Protein AF-A0A533VK10-F1 (afdb_monomer_lite)

pLDDT: mean 91.86, std 8.74, range [58.0, 98.56]

Sequence (143 aa):
MKRSKSEEKVLELVVREFRRVGILLESDSRLPSVTAIVVGRPLRGSWWGHPSGRRIWRVLNRFWRRRDVLTTKLVSGKVTFVHRRLWSQFLAVSTSREEWQIASLSSKASTLLRVVDRKGEIRTDAKGLLKRGVPKAARELEK

Structure (mmCIF, N/CA/C/O backbone):
data_AF-A0A533VK10-F1
#
_entry.id   AF-A0A533VK10-F1
#
loop_
_atom_site.group_PDB
_atom_site.id
_atom_site.type_symbol
_atom_site.label_atom_id
_atom_site.label_alt_id
_atom_site.label_comp_id
_atom_site.label_asym_id
_atom_site.label_entity_id
_atom_site.label_seq_id
_atom_site.pdbx_PDB_ins_code
_atom_site.Cartn_x
_atom_site.Cartn_y
_atom_site.Cartn_z
_atom_site.occupancy
_atom_site.B_iso_or_equiv
_atom_site.auth_seq_id
_atom_site.auth_comp_id
_atom_site.auth_asym_id
_atom_site.auth_atom_id
_atom_site.pdbx_PDB_model_num
ATOM 1 N N . MET A 1 1 ? 8.619 10.492 -30.002 1.00 58.00 1 MET A N 1
ATOM 2 C CA . MET A 1 1 ? 8.364 9.049 -30.245 1.00 58.00 1 MET A CA 1
ATOM 3 C C . MET A 1 1 ? 9.225 8.087 -29.402 1.00 58.00 1 MET A C 1
ATOM 5 O O . MET A 1 1 ? 8.657 7.211 -28.763 1.00 58.00 1 MET A O 1
ATOM 9 N N . LYS A 1 2 ? 10.564 8.239 -29.314 1.00 63.00 2 LYS A N 1
ATOM 10 C CA . LYS A 1 2 ? 11.452 7.290 -28.586 1.00 63.00 2 LYS A CA 1
ATOM 11 C C . LYS A 1 2 ? 11.188 7.154 -27.068 1.00 63.00 2 LYS A C 1
ATOM 13 O O . LYS A 1 2 ? 11.168 6.038 -26.558 1.00 63.00 2 LYS A O 1
ATOM 18 N N . ARG A 1 3 ? 10.935 8.258 -26.343 1.00 65.44 3 ARG A N 1
ATOM 19 C CA . ARG A 1 3 ? 10.678 8.230 -24.879 1.00 65.44 3 ARG A CA 1
ATOM 20 C C . ARG A 1 3 ? 9.395 7.478 -24.500 1.00 65.44 3 ARG A C 1
ATOM 22 O O . ARG A 1 3 ? 9.405 6.719 -23.542 1.00 65.44 3 ARG A O 1
ATOM 29 N N . SER A 1 4 ? 8.335 7.625 -25.295 1.00 72.75 4 SER A N 1
ATOM 30 C CA . SER A 1 4 ? 7.055 6.939 -25.068 1.00 72.75 4 SER A CA 1
ATOM 31 C C . SER A 1 4 ? 7.185 5.418 -25.221 1.00 72.75 4 SER A C 1
ATOM 33 O O . SER A 1 4 ? 6.731 4.693 -24.343 1.00 72.75 4 SER A O 1
ATOM 35 N N . LYS A 1 5 ? 7.913 4.928 -26.239 1.00 77.88 5 LYS A N 1
ATOM 36 C CA . LYS A 1 5 ? 8.208 3.487 -26.380 1.00 77.88 5 LYS A CA 1
ATOM 37 C C . LYS A 1 5 ? 9.042 2.933 -25.216 1.00 77.88 5 LYS A C 1
ATOM 39 O O . LYS A 1 5 ? 8.820 1.811 -24.777 1.00 77.88 5 LYS A O 1
ATOM 44 N N . SER A 1 6 ? 9.992 3.717 -24.698 1.00 85.75 6 SER A N 1
ATOM 45 C CA . SER A 1 6 ? 10.792 3.315 -23.532 1.00 85.75 6 SER A CA 1
ATOM 46 C C . SER A 1 6 ? 9.950 3.220 -22.255 1.00 85.75 6 SER A C 1
ATOM 48 O O . SER A 1 6 ? 10.120 2.285 -21.480 1.00 85.75 6 SER A O 1
ATOM 50 N N . GLU A 1 7 ? 9.030 4.160 -22.044 1.00 89.56 7 GLU A N 1
ATOM 51 C CA . GLU A 1 7 ? 8.116 4.154 -20.896 1.00 89.56 7 GLU A CA 1
ATOM 52 C C . GLU A 1 7 ? 7.103 3.010 -20.967 1.00 89.56 7 GLU A C 1
ATOM 54 O O . GLU A 1 7 ? 6.818 2.409 -19.934 1.00 89.56 7 GLU A O 1
ATOM 59 N N . GLU A 1 8 ? 6.623 2.670 -22.166 1.00 94.06 8 GLU A N 1
ATOM 60 C CA . GLU A 1 8 ? 5.757 1.507 -22.380 1.00 94.06 8 GLU A CA 1
ATOM 61 C C . GLU A 1 8 ? 6.436 0.217 -21.933 1.00 94.06 8 GLU A C 1
ATOM 63 O O . GLU A 1 8 ? 5.924 -0.489 -21.071 1.00 94.06 8 GLU A O 1
ATOM 68 N N . LYS A 1 9 ? 7.655 -0.024 -22.427 1.00 95.81 9 LYS A N 1
ATOM 69 C CA . LYS A 1 9 ? 8.436 -1.213 -22.074 1.00 95.81 9 LYS A CA 1
ATOM 70 C C . LYS A 1 9 ? 8.656 -1.325 -20.565 1.00 95.81 9 LYS A C 1
ATOM 72 O O . LYS A 1 9 ? 8.658 -2.411 -20.000 1.00 95.81 9 LYS A O 1
ATOM 77 N N . VAL A 1 10 ? 8.849 -0.198 -19.885 1.00 97.12 10 VAL A N 1
ATOM 78 C CA . VAL A 1 10 ? 9.046 -0.176 -18.429 1.00 97.12 10 VAL A CA 1
ATOM 79 C C . VAL A 1 10 ? 7.746 -0.471 -17.696 1.00 97.12 10 VAL A C 1
ATOM 81 O O . VAL A 1 10 ? 7.762 -1.220 -16.725 1.00 97.12 10 VAL A O 1
ATOM 84 N N . LEU A 1 11 ? 6.622 0.075 -18.161 1.00 97.88 11 LEU A N 1
ATOM 85 C CA . LEU A 1 11 ? 5.312 -0.265 -17.617 1.00 97.88 11 LEU A CA 1
ATOM 86 C C . LEU A 1 11 ? 5.008 -1.758 -17.800 1.00 97.88 11 LEU A C 1
ATOM 88 O O . LEU A 1 11 ? 4.529 -2.390 -16.865 1.00 97.88 11 LEU A O 1
ATOM 92 N N . GLU A 1 12 ? 5.332 -2.341 -18.954 1.00 98.12 12 GLU A N 1
ATOM 93 C CA . GLU A 1 12 ? 5.202 -3.783 -19.195 1.00 98.12 12 GLU A CA 1
ATOM 94 C C . GLU A 1 12 ? 6.044 -4.607 -18.215 1.00 98.12 12 GLU A C 1
ATOM 96 O O . GLU A 1 12 ? 5.553 -5.595 -17.668 1.00 98.12 12 GLU A O 1
ATOM 101 N N . LEU A 1 13 ? 7.280 -4.181 -17.926 1.00 98.19 13 LEU A N 1
ATOM 102 C CA . LEU A 1 13 ? 8.123 -4.820 -16.910 1.00 98.19 13 LEU A CA 1
ATOM 103 C C . LEU A 1 13 ? 7.498 -4.735 -15.513 1.00 98.19 13 LEU A C 1
ATOM 105 O O . LEU A 1 13 ? 7.468 -5.742 -14.806 1.00 98.19 13 LEU A O 1
ATOM 109 N N . VAL A 1 14 ? 6.962 -3.569 -15.135 1.00 98.56 14 VAL A N 1
ATOM 110 C CA . VAL A 1 14 ? 6.244 -3.387 -13.863 1.00 98.56 14 VAL A CA 1
ATOM 111 C C . VAL A 1 14 ? 5.034 -4.316 -13.794 1.00 98.56 14 VAL A C 1
ATOM 113 O O . VAL A 1 14 ? 4.865 -5.017 -12.804 1.00 98.56 14 VAL A O 1
ATOM 116 N N . VAL A 1 15 ? 4.218 -4.380 -14.848 1.00 98.56 15 VAL A N 1
ATOM 117 C CA . VAL A 1 15 ? 3.025 -5.241 -14.903 1.00 98.56 15 VAL A CA 1
ATOM 118 C C . VAL A 1 15 ? 3.400 -6.720 -14.842 1.00 98.56 15 VAL A C 1
ATOM 120 O O . VAL A 1 15 ? 2.752 -7.489 -14.132 1.00 98.56 15 VAL A O 1
ATOM 123 N N . ARG A 1 16 ? 4.451 -7.135 -15.556 1.00 98.44 16 ARG A N 1
ATOM 124 C CA . ARG A 1 16 ? 4.951 -8.513 -15.524 1.00 98.44 16 ARG A CA 1
ATOM 125 C C . ARG A 1 16 ? 5.384 -8.903 -14.115 1.00 98.44 16 ARG A C 1
ATOM 127 O O . ARG A 1 16 ? 4.975 -9.948 -13.616 1.00 98.44 16 ARG A O 1
ATOM 134 N N . GLU A 1 17 ? 6.171 -8.049 -13.472 1.00 98.31 17 GLU A N 1
ATOM 135 C CA . GLU A 1 17 ? 6.652 -8.298 -12.117 1.00 98.31 17 GLU A CA 1
ATOM 136 C C . GLU A 1 17 ? 5.513 -8.273 -11.096 1.00 98.31 17 GLU A C 1
ATOM 138 O O . GLU A 1 17 ? 5.437 -9.130 -10.219 1.00 98.31 17 GLU A O 1
ATOM 143 N N . PHE A 1 18 ? 4.560 -7.358 -11.264 1.00 98.56 18 PHE A N 1
ATOM 144 C CA . PHE A 1 18 ? 3.374 -7.272 -10.426 1.00 98.56 18 PHE A CA 1
ATOM 145 C C . PHE A 1 18 ? 2.501 -8.526 -10.506 1.00 98.56 18 PHE A C 1
ATOM 147 O O . PHE A 1 18 ? 2.027 -9.007 -9.482 1.00 98.56 18 PHE A O 1
ATOM 154 N N . ARG A 1 19 ? 2.326 -9.106 -11.699 1.00 98.25 19 ARG A N 1
ATOM 155 C CA . ARG A 1 19 ? 1.615 -10.385 -11.868 1.00 98.25 19 ARG A CA 1
ATOM 156 C C . ARG A 1 19 ? 2.340 -11.530 -11.164 1.00 98.25 19 ARG A C 1
ATOM 158 O O . ARG A 1 19 ? 1.695 -12.321 -10.471 1.00 98.25 19 ARG A O 1
ATOM 165 N N . ARG A 1 20 ? 3.670 -11.582 -11.311 1.00 98.00 20 ARG A N 1
ATOM 166 C CA . ARG A 1 20 ? 4.542 -12.598 -10.708 1.00 98.00 20 ARG A CA 1
ATOM 167 C C . ARG A 1 20 ? 4.499 -12.531 -9.179 1.00 98.00 20 ARG A C 1
ATOM 169 O O . ARG A 1 20 ? 4.099 -13.496 -8.536 1.00 98.00 20 ARG A O 1
ATOM 176 N N . VAL A 1 21 ? 4.839 -11.382 -8.598 1.00 97.19 21 VAL A N 1
ATOM 177 C CA . VAL A 1 21 ? 4.963 -11.198 -7.140 1.00 97.19 21 VAL A CA 1
ATOM 178 C C . VAL A 1 21 ? 3.597 -11.033 -6.468 1.00 97.19 21 VAL A C 1
ATOM 180 O O . VAL A 1 21 ? 3.349 -11.594 -5.406 1.00 97.19 21 VAL A O 1
ATOM 183 N N . GLY A 1 22 ? 2.672 -10.315 -7.104 1.00 98.00 22 GLY A N 1
ATOM 184 C CA . GLY A 1 22 ? 1.331 -10.020 -6.591 1.00 98.00 22 GLY A CA 1
ATOM 185 C C . GLY A 1 22 ? 1.252 -8.773 -5.712 1.00 98.00 22 GLY A C 1
ATOM 186 O O . GLY A 1 22 ? 0.185 -8.172 -5.622 1.00 98.00 22 GLY A O 1
ATOM 187 N N . ILE A 1 23 ? 2.366 -8.361 -5.103 1.00 97.62 23 ILE A N 1
ATOM 188 C CA . ILE A 1 23 ? 2.469 -7.163 -4.267 1.00 97.62 23 ILE A CA 1
ATOM 189 C C . ILE A 1 23 ? 3.718 -6.381 -4.676 1.00 97.62 23 ILE A C 1
ATOM 191 O O . ILE A 1 23 ? 4.800 -6.953 -4.778 1.00 97.62 23 ILE A O 1
ATOM 195 N N . LEU A 1 24 ? 3.575 -5.075 -4.896 1.00 98.31 24 LEU A N 1
ATOM 196 C CA . LEU A 1 24 ? 4.696 -4.152 -5.102 1.00 98.31 24 LEU A CA 1
ATOM 197 C C . LEU A 1 24 ? 4.480 -2.902 -4.257 1.00 98.31 24 LEU A C 1
ATOM 199 O O . LEU A 1 24 ? 3.375 -2.372 -4.226 1.00 98.31 24 LEU A O 1
ATOM 203 N N . LEU A 1 25 ? 5.526 -2.378 -3.627 1.00 98.00 25 LEU A N 1
ATOM 204 C CA . LEU A 1 25 ? 5.454 -1.049 -3.022 1.00 98.00 25 LEU A CA 1
ATOM 205 C C . LEU A 1 25 ? 5.569 0.036 -4.101 1.00 98.00 25 LEU A C 1
ATOM 207 O O . LEU A 1 25 ? 6.140 -0.189 -5.170 1.00 98.00 25 LEU A O 1
ATOM 211 N N . GLU A 1 26 ? 5.078 1.243 -3.825 1.00 97.81 26 GLU A N 1
ATOM 212 C CA . GLU A 1 26 ? 5.397 2.403 -4.664 1.00 97.81 26 GLU A CA 1
ATOM 213 C C . GLU A 1 26 ? 6.907 2.623 -4.682 1.00 97.81 26 GLU A C 1
ATOM 215 O O . GLU A 1 26 ? 7.524 2.624 -5.749 1.00 97.81 26 GLU A O 1
ATOM 220 N N . SER A 1 27 ? 7.496 2.726 -3.487 1.00 97.31 27 SER A N 1
ATOM 221 C CA . SER A 1 27 ? 8.923 2.928 -3.296 1.00 97.31 27 SER A CA 1
ATOM 222 C C . SER A 1 27 ? 9.424 2.232 -2.041 1.00 97.31 27 SER A C 1
ATOM 224 O O . SER A 1 27 ? 8.939 2.483 -0.937 1.00 97.31 27 SER A O 1
ATOM 226 N N . ASP A 1 28 ? 10.447 1.402 -2.206 1.00 96.44 28 ASP A N 1
ATOM 227 C CA . ASP A 1 28 ? 11.180 0.792 -1.105 1.00 96.44 28 ASP A CA 1
ATOM 228 C C . ASP A 1 28 ? 12.628 0.496 -1.519 1.00 96.44 28 ASP A C 1
ATOM 230 O O . ASP A 1 28 ? 12.920 0.271 -2.693 1.00 96.44 28 ASP A O 1
ATOM 234 N N . SER A 1 29 ? 13.539 0.519 -0.545 1.00 94.38 29 SER A N 1
ATOM 235 C CA . SER A 1 29 ? 14.977 0.314 -0.773 1.00 94.38 29 SER A CA 1
ATOM 236 C C . SER A 1 29 ? 15.428 -1.142 -0.627 1.00 94.38 29 SER A C 1
ATOM 238 O O . SER A 1 29 ? 16.587 -1.448 -0.898 1.00 94.38 29 SER A O 1
ATOM 240 N N . ARG A 1 30 ? 14.542 -2.025 -0.159 1.00 94.50 30 ARG A N 1
ATOM 241 C CA . ARG A 1 30 ? 14.811 -3.445 0.100 1.00 94.50 30 ARG A CA 1
ATOM 242 C C . ARG A 1 30 ? 13.762 -4.336 -0.553 1.00 94.50 30 ARG A C 1
ATOM 244 O O . ARG A 1 30 ? 14.107 -5.362 -1.125 1.00 94.50 30 ARG A O 1
ATOM 251 N N . LEU A 1 31 ? 12.495 -3.944 -0.462 1.00 95.56 31 LEU A N 1
ATOM 252 C CA . LEU A 1 31 ? 11.377 -4.714 -0.989 1.00 95.56 31 LEU A CA 1
ATOM 253 C C . LEU A 1 31 ? 11.094 -4.380 -2.463 1.00 95.56 31 LEU A C 1
ATOM 255 O O . LEU A 1 31 ? 11.383 -3.263 -2.910 1.00 95.56 31 LEU A O 1
ATOM 259 N N . PRO A 1 32 ? 10.494 -5.318 -3.224 1.00 96.56 32 PRO A N 1
ATOM 260 C CA . PRO A 1 32 ? 10.062 -5.065 -4.593 1.00 96.56 32 PRO A CA 1
ATOM 261 C C . PRO A 1 32 ? 9.172 -3.822 -4.686 1.00 96.56 32 PRO A C 1
ATOM 263 O O . PRO A 1 32 ? 8.156 -3.706 -3.995 1.00 96.56 32 PRO A O 1
ATOM 266 N N . SER A 1 33 ? 9.552 -2.881 -5.548 1.00 98.06 33 SER A N 1
ATOM 267 C CA . SER A 1 33 ? 8.819 -1.631 -5.723 1.00 98.06 33 SER A CA 1
ATOM 268 C C . SER A 1 33 ? 8.813 -1.149 -7.166 1.00 98.06 33 SER A C 1
ATOM 270 O O . SER A 1 33 ? 9.719 -1.445 -7.951 1.00 98.06 33 SER A O 1
ATOM 272 N N . VAL A 1 34 ? 7.784 -0.380 -7.522 1.00 98.12 34 VAL A N 1
ATOM 273 C CA . VAL A 1 34 ? 7.648 0.194 -8.864 1.00 98.12 34 VAL A CA 1
ATOM 274 C C . VAL A 1 34 ? 8.815 1.132 -9.161 1.00 98.12 34 VAL A C 1
ATOM 276 O O . VAL A 1 34 ? 9.388 1.060 -10.249 1.00 98.12 34 VAL A O 1
ATOM 279 N N . THR A 1 35 ? 9.225 1.973 -8.204 1.00 98.00 35 THR A N 1
ATOM 280 C CA . THR A 1 35 ? 10.372 2.871 -8.406 1.00 98.00 35 THR A CA 1
ATOM 281 C C . THR A 1 35 ? 11.665 2.107 -8.673 1.00 98.00 35 THR A C 1
ATOM 283 O O . THR A 1 35 ? 12.405 2.495 -9.580 1.00 98.00 35 THR A O 1
ATOM 286 N N . ALA A 1 36 ? 11.912 0.994 -7.974 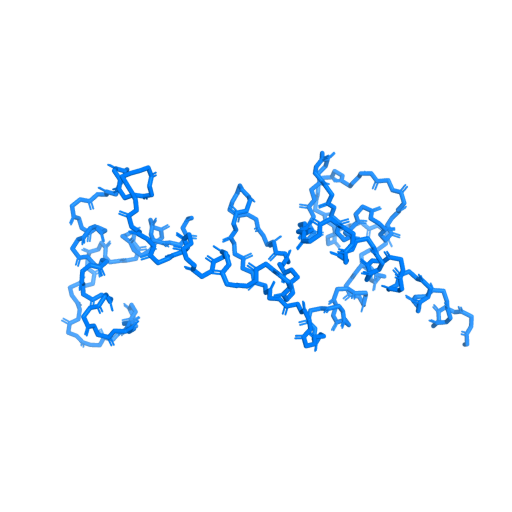1.00 97.44 36 ALA A N 1
ATOM 287 C CA . ALA A 1 36 ? 13.091 0.167 -8.208 1.00 97.44 36 ALA A CA 1
ATOM 288 C C . ALA A 1 36 ? 13.102 -0.445 -9.617 1.00 97.44 36 ALA A C 1
ATOM 290 O O . ALA A 1 36 ? 14.140 -0.440 -10.274 1.00 97.44 36 ALA A O 1
ATOM 291 N N . ILE A 1 37 ? 11.949 -0.893 -10.129 1.00 97.88 37 ILE A N 1
ATOM 292 C CA . ILE A 1 37 ? 11.829 -1.416 -11.501 1.00 97.88 37 ILE A CA 1
ATOM 293 C C . ILE A 1 37 ? 12.054 -0.304 -12.533 1.00 97.88 37 ILE A C 1
ATOM 295 O O . ILE A 1 37 ? 12.769 -0.498 -13.515 1.00 97.88 37 ILE A O 1
ATOM 299 N N . VAL A 1 38 ? 11.477 0.882 -12.314 1.00 96.94 38 VAL A N 1
ATOM 300 C CA . VAL A 1 38 ? 11.636 2.026 -13.228 1.00 96.94 38 VAL A CA 1
ATOM 301 C C . VAL A 1 38 ? 13.092 2.485 -13.308 1.00 96.94 38 VAL A C 1
ATOM 303 O O . VAL A 1 38 ? 13.570 2.832 -14.393 1.00 96.94 38 VAL A O 1
ATOM 306 N N . VAL A 1 39 ? 13.786 2.506 -12.169 1.00 95.75 39 VAL A N 1
ATOM 307 C CA . VAL A 1 39 ? 15.181 2.952 -12.059 1.00 95.75 39 VAL A CA 1
ATOM 308 C C . VAL A 1 39 ? 16.173 1.829 -12.388 1.00 95.75 39 VAL A C 1
ATOM 310 O O . VAL A 1 39 ? 17.300 2.120 -12.776 1.00 95.75 39 VAL A O 1
ATOM 313 N N . GLY A 1 40 ? 15.758 0.563 -12.296 1.00 96.06 40 GLY A N 1
ATOM 314 C CA . GLY A 1 40 ? 16.589 -0.622 -12.533 1.00 96.06 40 GLY A CA 1
ATOM 315 C C . GLY A 1 40 ? 17.469 -1.028 -11.344 1.00 96.06 40 GLY A C 1
ATOM 316 O O . GLY A 1 40 ? 18.313 -1.906 -11.482 1.00 96.06 40 GLY A O 1
ATOM 317 N N . ARG A 1 41 ? 17.301 -0.384 -10.185 1.00 94.56 41 ARG A N 1
ATOM 318 C CA . ARG A 1 41 ? 18.026 -0.659 -8.935 1.00 94.56 41 ARG A CA 1
ATOM 319 C C . ARG A 1 41 ? 17.210 -0.166 -7.736 1.00 94.56 41 ARG A C 1
ATOM 321 O O . ARG A 1 41 ? 16.360 0.707 -7.927 1.00 94.56 41 ARG A O 1
ATOM 328 N N . PRO A 1 42 ? 17.478 -0.649 -6.509 1.00 94.00 42 PRO A N 1
ATOM 329 C CA . PRO A 1 42 ? 16.816 -0.133 -5.316 1.00 94.00 42 PRO A CA 1
ATOM 330 C C . PRO A 1 42 ? 16.969 1.387 -5.186 1.00 94.00 42 PRO A C 1
ATOM 332 O O . PRO A 1 42 ? 18.071 1.925 -5.323 1.00 94.00 42 PRO A O 1
ATOM 335 N N . LEU A 1 43 ? 15.862 2.083 -4.915 1.00 92.75 43 LEU A N 1
ATOM 336 C CA . LEU A 1 43 ? 15.853 3.531 -4.722 1.00 92.75 43 LEU A CA 1
ATOM 337 C C . LEU A 1 43 ? 15.923 3.849 -3.225 1.00 92.75 43 LEU A C 1
ATOM 339 O O . LEU A 1 43 ? 15.094 3.393 -2.438 1.00 92.75 43 LEU A O 1
ATOM 343 N N . ARG A 1 44 ? 16.923 4.643 -2.828 1.00 89.25 44 ARG A N 1
ATOM 344 C CA . ARG A 1 44 ? 17.056 5.187 -1.468 1.00 89.25 44 ARG A CA 1
ATOM 345 C C . ARG A 1 44 ? 16.603 6.645 -1.455 1.00 89.25 44 ARG A C 1
ATOM 347 O O . ARG A 1 44 ? 16.906 7.389 -2.383 1.00 89.25 44 ARG A O 1
ATOM 354 N N . GLY A 1 45 ? 15.911 7.044 -0.391 1.00 88.81 45 GLY A N 1
ATOM 355 C CA . GLY A 1 45 ? 15.375 8.398 -0.246 1.00 88.81 45 GLY A CA 1
ATOM 356 C C . GLY A 1 45 ? 14.080 8.631 -1.028 1.00 88.81 45 GLY A C 1
ATOM 357 O O . GLY A 1 45 ? 13.405 7.692 -1.449 1.00 88.81 45 GLY A O 1
ATOM 358 N N . SER A 1 46 ? 13.707 9.902 -1.179 1.00 91.88 46 SER A N 1
ATOM 359 C CA . SER A 1 46 ? 12.478 10.298 -1.871 1.00 91.88 46 SER A CA 1
ATOM 360 C C . SER A 1 46 ? 12.648 10.212 -3.386 1.00 91.88 46 SER A C 1
ATOM 362 O O . SER A 1 46 ? 13.545 10.833 -3.958 1.00 91.88 46 SER A O 1
ATOM 364 N N . TRP A 1 47 ? 11.750 9.493 -4.061 1.00 95.75 47 TRP A N 1
ATOM 365 C CA . TRP A 1 47 ? 11.767 9.417 -5.521 1.00 95.75 47 TRP A CA 1
ATOM 366 C C . TRP A 1 47 ? 11.372 10.742 -6.191 1.00 95.75 47 TRP A C 1
ATOM 368 O O . TRP A 1 47 ? 11.750 10.969 -7.341 1.00 95.75 47 TRP A O 1
ATOM 378 N N . TRP A 1 48 ? 10.673 11.637 -5.479 1.00 93.81 48 TRP A N 1
ATOM 379 C CA . TRP A 1 48 ? 10.259 12.948 -5.992 1.00 93.81 48 TRP A CA 1
ATOM 380 C C . TRP A 1 48 ? 11.446 13.830 -6.397 1.00 93.81 48 TRP A C 1
ATOM 382 O O . TRP A 1 48 ? 11.369 14.523 -7.408 1.00 93.81 48 TRP A O 1
ATOM 392 N N . GLY A 1 49 ? 12.556 13.762 -5.653 1.00 92.56 49 GLY A N 1
ATOM 393 C CA . GLY A 1 49 ? 13.794 14.494 -5.953 1.00 92.56 49 GLY A CA 1
ATOM 394 C C . GLY A 1 49 ? 14.776 13.735 -6.852 1.00 92.56 49 GLY A C 1
ATOM 395 O O . GLY A 1 49 ? 15.846 14.247 -7.168 1.00 92.56 49 GLY A O 1
ATOM 396 N N . HIS A 1 50 ? 14.457 12.504 -7.257 1.00 95.06 50 HIS A N 1
ATOM 397 C CA . HIS A 1 50 ? 15.365 11.682 -8.055 1.00 95.06 50 HIS A CA 1
ATOM 398 C C . HIS A 1 50 ? 15.421 12.185 -9.514 1.00 95.06 50 HIS A C 1
ATOM 400 O O . HIS A 1 50 ? 14.378 12.554 -10.062 1.00 95.06 50 HIS A O 1
ATOM 406 N N . PRO A 1 51 ? 16.567 12.102 -10.226 1.00 94.62 51 PRO A N 1
ATOM 407 C CA . PRO A 1 51 ? 16.659 12.505 -11.639 1.00 94.62 51 PRO A CA 1
ATOM 408 C C . PRO A 1 51 ? 15.648 11.805 -12.564 1.00 94.62 51 PRO A C 1
ATOM 410 O O . PRO A 1 51 ? 15.237 12.339 -13.591 1.00 94.62 51 PRO A O 1
ATOM 413 N N . SER A 1 52 ? 15.200 10.602 -12.189 1.00 93.75 52 SER A N 1
ATOM 414 C CA . SER A 1 52 ? 14.142 9.865 -12.901 1.00 93.75 52 SER A CA 1
ATOM 415 C C . SER A 1 52 ? 12.716 10.162 -12.417 1.00 93.75 52 SER A C 1
ATOM 417 O O . SER A 1 52 ? 11.790 9.504 -12.886 1.00 93.75 52 SER A O 1
ATOM 419 N N . GLY A 1 53 ? 12.496 11.129 -11.523 1.00 95.56 53 GLY A N 1
ATOM 420 C CA . GLY A 1 53 ? 11.202 11.395 -10.880 1.00 95.56 53 GLY A CA 1
ATOM 421 C C . GLY A 1 53 ? 10.056 11.590 -11.876 1.00 95.56 53 GLY A C 1
ATOM 422 O O . GLY A 1 53 ? 9.008 10.964 -11.752 1.00 95.56 53 GLY A O 1
ATOM 423 N N . ARG A 1 54 ? 10.288 12.332 -12.969 1.00 94.88 54 ARG A N 1
ATOM 424 C CA . ARG A 1 54 ? 9.293 12.504 -14.050 1.00 94.88 54 ARG A CA 1
ATOM 425 C C . ARG A 1 54 ? 8.940 11.200 -14.771 1.00 94.88 54 ARG A C 1
ATOM 427 O O . ARG A 1 54 ? 7.830 11.053 -15.278 1.00 94.88 54 ARG A O 1
ATOM 434 N N . ARG A 1 55 ? 9.888 10.268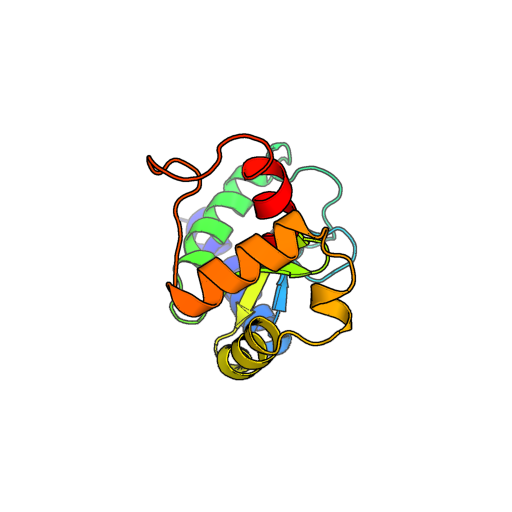 -14.900 1.00 95.69 55 ARG A N 1
ATOM 435 C CA . ARG A 1 55 ? 9.648 8.945 -15.501 1.00 95.69 55 ARG A CA 1
ATOM 436 C C . ARG A 1 55 ? 8.899 8.046 -14.519 1.00 95.69 55 ARG A C 1
ATOM 438 O O . ARG A 1 55 ? 7.945 7.398 -14.929 1.00 95.69 55 ARG A O 1
ATOM 445 N N . ILE A 1 56 ? 9.284 8.073 -13.243 1.00 97.19 56 ILE A N 1
ATOM 446 C CA . ILE A 1 56 ? 8.609 7.357 -12.152 1.00 97.19 56 ILE A CA 1
ATOM 447 C C . ILE A 1 56 ? 7.145 7.785 -12.065 1.00 97.19 56 ILE A C 1
ATOM 449 O O . ILE A 1 56 ? 6.267 6.938 -12.191 1.00 97.19 56 ILE A O 1
ATOM 453 N N . TRP A 1 57 ? 6.878 9.091 -11.966 1.00 96.50 57 TRP A N 1
ATOM 454 C CA . TRP A 1 57 ? 5.518 9.625 -11.894 1.00 96.50 57 TRP A CA 1
ATOM 455 C C . TRP A 1 57 ? 4.663 9.201 -13.093 1.00 96.50 57 TRP A C 1
ATOM 457 O O . TRP A 1 57 ? 3.533 8.762 -12.91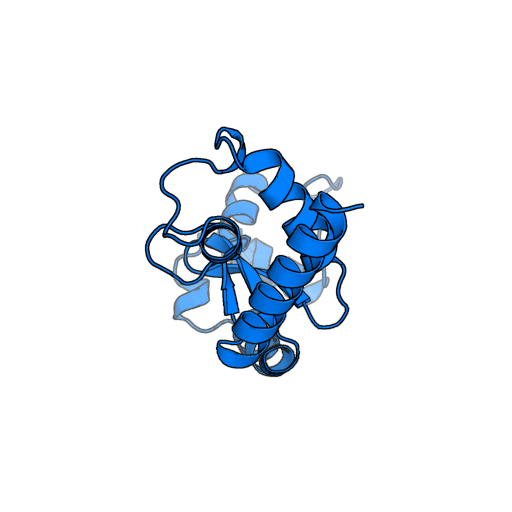5 1.00 96.50 57 TRP A O 1
ATOM 467 N N . ARG A 1 58 ? 5.202 9.258 -14.321 1.00 96.31 58 ARG A N 1
ATOM 468 C CA . ARG A 1 58 ? 4.458 8.837 -15.522 1.00 96.31 58 ARG A CA 1
ATOM 469 C C . ARG A 1 58 ? 4.130 7.346 -15.524 1.00 96.31 58 ARG A C 1
ATOM 471 O O . ARG A 1 58 ? 3.015 6.984 -15.888 1.00 96.31 58 ARG A O 1
ATOM 478 N N . VAL A 1 59 ? 5.068 6.491 -15.112 1.00 97.69 59 VAL A N 1
ATOM 479 C CA . VAL A 1 59 ? 4.822 5.044 -15.013 1.00 97.69 59 VAL A CA 1
ATOM 480 C C . VAL A 1 59 ? 3.807 4.748 -13.910 1.00 97.69 59 VAL A C 1
ATOM 482 O O . VAL A 1 59 ? 2.830 4.054 -14.179 1.00 97.69 59 VAL A O 1
ATOM 485 N N . LEU A 1 60 ? 3.969 5.328 -12.715 1.00 97.75 60 LEU A N 1
ATOM 486 C CA . LEU A 1 60 ? 3.012 5.194 -11.611 1.00 97.75 60 LEU A CA 1
ATOM 487 C C . LEU A 1 60 ? 1.612 5.659 -12.021 1.00 97.75 60 LEU A C 1
ATOM 489 O O . LEU A 1 60 ? 0.651 4.916 -11.839 1.00 97.75 60 LEU A O 1
ATOM 493 N N . ASN A 1 61 ? 1.506 6.825 -12.672 1.00 96.50 61 ASN A N 1
ATOM 494 C CA . ASN A 1 61 ? 0.224 7.386 -13.091 1.00 96.50 61 ASN A CA 1
ATOM 495 C C . ASN A 1 61 ? -0.511 6.511 -14.128 1.00 96.50 61 ASN A C 1
ATOM 497 O O . ASN A 1 61 ? -1.732 6.581 -14.269 1.00 96.50 61 ASN A O 1
ATOM 501 N N . ARG A 1 62 ? 0.212 5.678 -14.877 1.00 97.31 62 ARG A N 1
ATOM 502 C CA . ARG A 1 62 ? -0.398 4.690 -15.776 1.00 97.31 62 ARG A CA 1
ATOM 503 C C . ARG A 1 62 ? -0.703 3.386 -15.052 1.00 97.31 62 ARG A C 1
ATOM 505 O O . ARG A 1 62 ? -1.744 2.788 -15.298 1.00 97.31 62 ARG A O 1
ATOM 512 N N . PHE A 1 63 ? 0.184 2.964 -14.158 1.00 98.06 63 PHE A N 1
ATOM 513 C CA . PHE A 1 63 ? 0.074 1.713 -13.423 1.00 98.06 63 PHE A CA 1
ATOM 514 C C . PHE A 1 63 ? -1.123 1.699 -12.463 1.00 98.06 63 PHE A C 1
ATOM 516 O O . PHE A 1 63 ? -1.961 0.810 -12.572 1.00 98.06 63 PHE A O 1
ATOM 523 N N . TRP A 1 64 ? -1.286 2.719 -11.614 1.00 95.06 64 TRP A N 1
ATOM 524 C CA . TRP A 1 64 ? -2.373 2.788 -10.619 1.00 95.06 64 TRP A CA 1
ATOM 525 C C . TRP A 1 64 ? -3.798 2.869 -11.212 1.00 95.06 64 TRP A C 1
ATOM 527 O O . TRP A 1 64 ? -4.768 2.610 -10.512 1.00 95.06 64 TRP A O 1
ATOM 537 N N . ARG 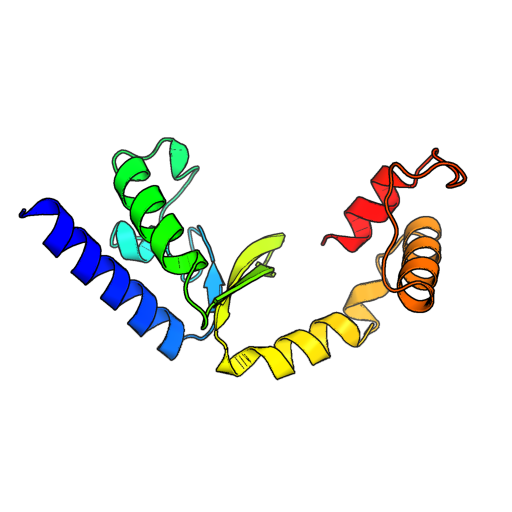A 1 65 ? -3.941 3.206 -12.506 1.00 96.12 65 ARG A N 1
ATOM 538 C CA . ARG A 1 65 ? -5.228 3.310 -13.225 1.00 96.12 65 ARG A CA 1
ATOM 539 C C . ARG A 1 65 ? -5.667 1.975 -13.816 1.00 96.12 65 ARG A C 1
ATOM 541 O O . ARG A 1 65 ? -6.750 1.880 -14.393 1.00 96.12 65 ARG A O 1
ATOM 548 N N . ARG A 1 66 ? -4.810 0.954 -13.763 1.00 97.88 66 ARG A N 1
ATOM 549 C CA . ARG A 1 66 ? -5.133 -0.352 -14.324 1.00 97.88 66 ARG A CA 1
ATOM 550 C C . ARG A 1 66 ? -6.152 -1.066 -13.443 1.00 97.88 66 ARG A C 1
ATOM 552 O O . ARG A 1 66 ? -6.058 -1.053 -12.223 1.00 97.88 66 ARG A O 1
ATOM 559 N N . ARG A 1 67 ? -7.087 -1.770 -14.085 1.00 97.62 67 ARG A N 1
ATOM 560 C CA . ARG A 1 67 ? -8.165 -2.513 -13.411 1.00 97.62 67 ARG A CA 1
ATOM 561 C C . ARG A 1 67 ? -7.681 -3.689 -12.557 1.00 97.62 67 ARG A C 1
ATOM 563 O O . ARG A 1 67 ? -8.466 -4.233 -11.797 1.00 97.62 67 ARG A O 1
ATOM 570 N N . ASP A 1 68 ? -6.436 -4.128 -12.724 1.00 97.88 68 ASP A N 1
ATOM 571 C CA . ASP A 1 68 ? -5.833 -5.233 -11.976 1.00 97.88 68 ASP A CA 1
ATOM 572 C C . ASP A 1 68 ? -5.041 -4.774 -10.736 1.00 97.88 68 ASP A C 1
ATOM 574 O O . ASP A 1 68 ? -4.441 -5.615 -10.063 1.00 97.88 68 ASP A O 1
ATOM 578 N N . VAL A 1 69 ? -5.060 -3.472 -10.419 1.00 98.50 69 VAL A N 1
ATOM 579 C CA . VAL A 1 69 ? -4.304 -2.852 -9.322 1.00 98.50 69 VAL A CA 1
ATOM 580 C C . VAL A 1 69 ? -5.253 -2.304 -8.255 1.00 98.50 69 VAL A C 1
ATOM 582 O O . VAL A 1 69 ? -6.058 -1.418 -8.525 1.00 98.50 69 VAL A O 1
ATOM 585 N N . LEU A 1 70 ? -5.108 -2.785 -7.020 1.00 97.81 70 LEU A N 1
ATOM 586 C CA . LEU A 1 70 ? -5.630 -2.131 -5.818 1.00 97.81 70 LEU A CA 1
ATOM 587 C C . LEU A 1 70 ? -4.490 -1.363 -5.145 1.00 97.81 70 LEU A C 1
ATOM 589 O O . LEU A 1 70 ? -3.398 -1.909 -5.004 1.00 97.81 70 LEU A O 1
ATOM 593 N N . THR A 1 71 ? -4.734 -0.123 -4.721 1.00 97.19 71 THR A N 1
ATOM 594 C CA . THR A 1 71 ? -3.744 0.697 -4.001 1.00 97.19 71 THR A CA 1
ATOM 595 C C . THR A 1 71 ? -4.181 0.868 -2.554 1.00 97.19 71 THR A C 1
ATOM 597 O O . THR A 1 71 ? -5.316 1.259 -2.301 1.00 97.19 71 THR A O 1
ATOM 600 N N . THR A 1 72 ? -3.289 0.586 -1.608 1.00 94.88 72 THR A N 1
ATOM 601 C CA . THR A 1 72 ? -3.566 0.681 -0.168 1.00 94.88 72 THR A CA 1
ATOM 602 C C . THR A 1 72 ? -2.289 0.992 0.621 1.00 94.88 72 THR A C 1
ATOM 604 O O . THR A 1 72 ? -1.195 1.019 0.054 1.00 94.88 72 THR A O 1
ATOM 607 N N . LYS A 1 73 ? -2.404 1.210 1.932 1.00 91.88 73 LYS A N 1
ATOM 608 C CA . LYS A 1 73 ? -1.281 1.077 2.867 1.00 91.88 73 LYS A CA 1
ATOM 609 C C . LYS A 1 73 ? -1.336 -0.315 3.482 1.00 91.88 73 LYS A C 1
ATOM 611 O O . LYS A 1 73 ? -2.386 -0.735 3.947 1.00 91.88 73 LYS A O 1
ATOM 616 N N . LEU A 1 74 ? -0.226 -1.045 3.414 1.00 91.44 74 LEU A N 1
ATOM 617 C CA . LEU A 1 74 ? -0.160 -2.412 3.935 1.00 91.44 74 LEU A CA 1
ATOM 618 C C . LEU A 1 74 ? 1.238 -2.725 4.459 1.00 91.44 74 LEU A C 1
ATOM 620 O O . LEU A 1 74 ? 1.455 -2.863 5.658 1.00 91.44 74 LEU A O 1
ATOM 624 N N . VAL A 1 75 ? 2.225 -2.797 3.568 1.00 93.00 75 VAL A N 1
ATOM 625 C CA . VAL A 1 75 ? 3.574 -3.196 3.969 1.00 93.00 75 VAL A CA 1
ATOM 626 C C . VAL A 1 75 ? 4.286 -2.003 4.601 1.00 93.00 75 VAL A C 1
ATOM 628 O O . VAL A 1 75 ? 4.577 -1.009 3.933 1.00 93.00 75 VAL A O 1
ATOM 631 N N . SER A 1 76 ? 4.544 -2.093 5.908 1.00 89.75 76 SER A N 1
ATOM 632 C CA . SER A 1 76 ? 5.210 -1.042 6.696 1.00 89.75 76 SER A CA 1
ATOM 633 C C . SER A 1 76 ? 4.522 0.333 6.607 1.00 89.75 76 SER A C 1
ATOM 635 O O . SER A 1 76 ? 5.197 1.363 6.639 1.00 89.75 76 SER A O 1
ATOM 637 N N . GLY A 1 77 ? 3.194 0.365 6.427 1.00 89.69 77 GLY A N 1
ATOM 638 C CA . GLY A 1 77 ? 2.415 1.602 6.270 1.00 89.69 77 GLY A CA 1
ATOM 639 C C . GLY A 1 77 ? 2.682 2.378 4.970 1.00 89.69 77 GLY A C 1
ATOM 640 O O . GLY A 1 77 ? 2.277 3.537 4.843 1.00 89.69 77 GLY A O 1
ATOM 641 N N . LYS A 1 78 ? 3.379 1.776 3.997 1.00 93.12 78 LYS A N 1
ATOM 642 C CA . LYS A 1 78 ? 3.719 2.404 2.712 1.00 93.12 78 LYS A CA 1
ATOM 643 C C . LYS A 1 78 ? 2.663 2.121 1.653 1.00 93.12 78 LYS A C 1
ATOM 645 O O . LYS A 1 78 ? 1.985 1.091 1.695 1.00 93.12 78 LYS A O 1
ATOM 650 N N . VAL A 1 79 ? 2.583 3.012 0.660 1.00 96.44 79 VAL A N 1
ATOM 651 C CA . VAL A 1 79 ? 1.764 2.799 -0.540 1.00 96.44 79 VAL A CA 1
ATOM 652 C C . VAL A 1 79 ? 2.177 1.480 -1.186 1.00 96.44 79 VAL A C 1
ATOM 654 O O . VAL A 1 79 ? 3.334 1.283 -1.562 1.00 96.44 79 VAL A O 1
ATOM 657 N N . THR A 1 80 ? 1.212 0.577 -1.262 1.00 97.62 80 THR A N 1
ATOM 658 C CA . THR A 1 80 ? 1.355 -0.803 -1.696 1.00 97.62 80 THR A CA 1
ATOM 659 C C . THR A 1 80 ? 0.301 -1.083 -2.758 1.00 97.62 80 THR A C 1
ATOM 661 O O . THR A 1 80 ? -0.879 -0.779 -2.585 1.00 97.62 80 THR A O 1
ATOM 664 N N . PHE A 1 81 ? 0.735 -1.681 -3.857 1.00 98.50 81 PHE A N 1
ATOM 665 C CA . PHE A 1 81 ? -0.109 -2.171 -4.930 1.00 98.50 81 PHE A CA 1
ATOM 666 C C . PHE A 1 81 ? -0.356 -3.663 -4.732 1.00 98.50 81 PHE A C 1
ATOM 668 O O . PHE A 1 81 ? 0.593 -4.420 -4.518 1.00 98.50 81 PHE A O 1
ATOM 675 N N . VAL A 1 82 ? -1.615 -4.084 -4.833 1.00 98.44 82 VAL A N 1
ATOM 676 C CA . VAL A 1 82 ? -2.058 -5.471 -4.650 1.00 98.44 82 VAL A CA 1
ATOM 677 C C . VAL A 1 82 ? -2.765 -5.947 -5.914 1.00 98.44 82 VAL A C 1
ATOM 679 O O . VAL A 1 82 ? -3.737 -5.340 -6.374 1.00 98.44 82 VAL A O 1
ATOM 682 N N . HIS A 1 83 ? -2.248 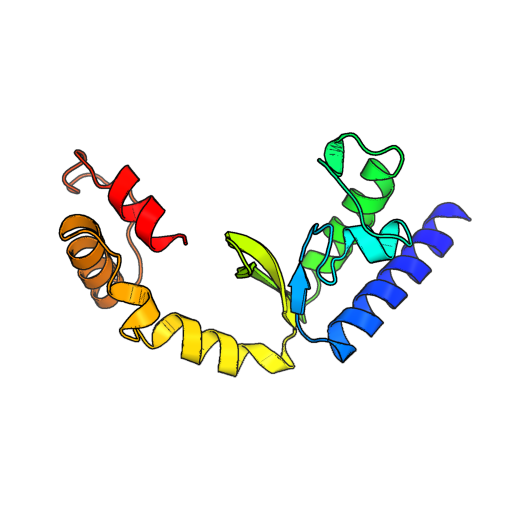-7.019 -6.509 1.00 98.56 83 HIS A N 1
ATOM 683 C CA . HIS A 1 83 ? -2.756 -7.565 -7.763 1.00 98.56 83 HIS A CA 1
ATOM 684 C C . HIS A 1 83 ? -4.111 -8.239 -7.547 1.00 98.56 83 HIS A C 1
ATOM 686 O O . HIS A 1 83 ? -4.320 -8.888 -6.523 1.00 98.56 83 HIS A O 1
ATOM 692 N N . ARG A 1 84 ? -4.999 -8.175 -8.550 1.00 98.44 84 ARG A N 1
ATOM 693 C CA . ARG A 1 84 ? -6.364 -8.743 -8.501 1.00 98.44 84 ARG A CA 1
ATOM 694 C C . ARG A 1 84 ? -6.463 -10.158 -7.935 1.00 98.44 84 ARG A C 1
ATOM 696 O O . ARG A 1 84 ? -7.404 -10.469 -7.216 1.00 98.44 84 ARG A O 1
ATOM 703 N N . ARG A 1 85 ? -5.479 -11.014 -8.230 1.00 98.19 85 ARG A N 1
ATOM 704 C CA . ARG A 1 85 ? -5.432 -12.407 -7.740 1.00 98.19 85 ARG A CA 1
ATOM 705 C C . ARG A 1 85 ? -5.354 -12.543 -6.212 1.00 98.19 85 ARG A C 1
ATOM 707 O O . ARG A 1 85 ? -5.520 -13.645 -5.711 1.00 98.19 85 ARG A O 1
ATOM 714 N N . LEU A 1 86 ? -5.017 -11.460 -5.510 1.00 98.25 86 LEU A N 1
ATOM 715 C CA . LEU A 1 86 ? -4.877 -11.401 -4.057 1.00 98.25 86 LEU A CA 1
ATOM 716 C C . LEU A 1 86 ? -5.987 -10.583 -3.386 1.00 98.25 86 LEU A C 1
ATOM 718 O O . LEU A 1 86 ? -5.943 -10.411 -2.174 1.00 98.25 86 LEU A O 1
ATOM 722 N N . TRP A 1 87 ? -6.964 -10.047 -4.126 1.00 98.06 87 TRP A N 1
ATOM 723 C CA . TRP A 1 87 ? -7.976 -9.161 -3.536 1.00 98.06 87 TRP A CA 1
ATOM 724 C C . TRP A 1 87 ? -8.865 -9.861 -2.514 1.00 98.06 87 TRP A C 1
ATOM 726 O O . TRP A 1 87 ? -9.150 -9.270 -1.482 1.00 98.06 87 TRP A O 1
ATOM 736 N N . SER A 1 88 ? -9.256 -11.114 -2.750 1.00 98.06 88 SER A N 1
ATOM 737 C CA . SER A 1 88 ? -10.027 -11.898 -1.778 1.00 98.06 88 SER A CA 1
ATOM 738 C C . SER A 1 88 ? -9.255 -12.124 -0.477 1.00 98.06 88 SER A C 1
ATOM 740 O O . SER A 1 88 ? -9.808 -11.961 0.604 1.00 98.06 88 SER A O 1
ATOM 742 N N . GLN A 1 89 ? -7.965 -12.447 -0.573 1.00 97.00 89 GLN A N 1
ATOM 743 C CA . GLN A 1 89 ? -7.089 -12.674 0.576 1.00 97.00 89 GLN A CA 1
ATOM 744 C C . GLN A 1 89 ? -6.815 -11.361 1.310 1.00 97.00 89 GLN A C 1
ATOM 746 O O . GLN A 1 89 ? -6.847 -11.318 2.534 1.00 97.00 89 GLN A O 1
ATOM 751 N N . PHE A 1 90 ? -6.584 -10.283 0.560 1.00 96.19 90 PHE A N 1
ATOM 752 C CA . PHE A 1 90 ? -6.447 -8.946 1.118 1.00 96.19 90 PHE A CA 1
ATOM 753 C C . PHE A 1 90 ? -7.712 -8.535 1.869 1.00 96.19 90 PHE A C 1
ATOM 755 O O . PHE A 1 90 ? -7.602 -8.082 3.001 1.00 96.19 90 PHE A O 1
ATOM 762 N N . LEU A 1 91 ? -8.893 -8.738 1.274 1.00 95.44 91 LEU A N 1
ATOM 763 C CA . LEU A 1 91 ? -10.164 -8.427 1.914 1.00 95.44 91 LEU A CA 1
ATOM 764 C C . LEU A 1 91 ? -10.304 -9.212 3.218 1.00 95.44 91 LEU A C 1
ATOM 766 O O . LEU A 1 91 ? -10.475 -8.586 4.256 1.00 95.44 91 LEU A O 1
ATOM 770 N N . ALA A 1 92 ? -10.113 -10.535 3.171 1.00 96.25 92 ALA A N 1
ATOM 771 C CA . ALA A 1 92 ? -10.188 -11.405 4.341 1.00 96.25 92 ALA A CA 1
ATOM 772 C C . ALA A 1 92 ? -9.288 -10.918 5.485 1.00 96.25 92 ALA A C 1
ATOM 774 O O . ALA A 1 92 ? -9.768 -10.754 6.601 1.00 96.25 92 ALA A O 1
ATOM 775 N N . VAL A 1 93 ? -8.017 -10.608 5.200 1.00 93.56 93 VAL A N 1
ATOM 776 C CA . VAL A 1 93 ? -7.087 -10.071 6.206 1.00 93.56 93 VAL A CA 1
ATOM 777 C C . VAL A 1 93 ? -7.508 -8.675 6.666 1.00 93.56 93 VAL A C 1
ATOM 779 O O . VAL A 1 93 ? -7.452 -8.378 7.847 1.00 93.56 93 VAL A O 1
ATOM 782 N N . SER A 1 94 ? -7.941 -7.787 5.773 1.00 90.62 94 SER A N 1
ATOM 783 C CA . SER A 1 94 ? -8.310 -6.412 6.146 1.00 90.62 94 SER A CA 1
ATOM 784 C C . SER A 1 94 ? -9.578 -6.327 7.007 1.00 90.62 94 SER A C 1
ATOM 786 O O . SER A 1 94 ? -9.768 -5.352 7.734 1.00 90.62 94 SER A O 1
ATOM 788 N N . THR A 1 95 ? -10.440 -7.345 6.948 1.00 91.12 95 THR A N 1
ATOM 789 C CA . THR A 1 95 ? -11.720 -7.380 7.666 1.00 91.12 95 THR A CA 1
ATOM 790 C C . THR A 1 95 ? -11.753 -8.363 8.830 1.00 91.12 95 THR A C 1
ATOM 792 O O . THR A 1 95 ? -12.760 -8.400 9.527 1.00 91.12 95 THR A O 1
ATOM 795 N N . SER A 1 96 ? -10.705 -9.158 9.052 1.00 94.06 96 SER A N 1
ATOM 796 C CA . SER A 1 96 ? -10.721 -10.245 10.041 1.00 94.06 96 SER A CA 1
ATOM 797 C C . SER A 1 96 ? -10.732 -9.761 11.489 1.00 94.06 96 SER A C 1
ATOM 799 O O . SER A 1 96 ? -11.334 -10.407 12.338 1.00 94.06 96 SER A O 1
ATOM 801 N N . ARG A 1 97 ? -10.119 -8.604 11.772 1.00 93.00 97 ARG A N 1
ATOM 802 C CA . ARG A 1 97 ? -10.010 -8.041 13.136 1.00 93.00 97 ARG A CA 1
ATOM 803 C C . ARG A 1 97 ? -9.311 -8.988 14.104 1.00 93.00 97 ARG A C 1
ATOM 805 O O . ARG A 1 97 ? -9.657 -9.055 15.279 1.00 93.00 97 ARG A O 1
ATOM 812 N N . GLU A 1 98 ? -8.298 -9.673 13.592 1.00 94.94 98 GLU A N 1
ATOM 813 C CA . GLU A 1 98 ? -7.452 -10.559 14.381 1.00 94.94 98 GLU A CA 1
ATOM 814 C C . GLU A 1 98 ? -6.764 -9.791 15.507 1.00 94.94 98 GLU A C 1
ATOM 816 O O . GLU A 1 98 ? -6.472 -8.597 15.386 1.00 94.94 98 GLU A O 1
ATOM 821 N N . GLU A 1 99 ? -6.430 -10.499 16.584 1.00 95.19 99 GLU A N 1
ATOM 822 C CA . GLU A 1 99 ? -5.813 -9.912 17.774 1.00 95.19 99 GLU A CA 1
ATOM 823 C C . GLU A 1 99 ? -4.574 -9.071 17.433 1.00 95.19 99 GLU A C 1
ATOM 825 O O . GLU A 1 99 ? -4.456 -7.930 17.876 1.00 95.19 99 GLU A O 1
ATOM 830 N N . TRP A 1 100 ? -3.702 -9.557 16.545 1.00 92.94 100 TRP A N 1
ATOM 831 C CA . TRP A 1 100 ? -2.499 -8.831 16.120 1.00 92.94 100 TRP A CA 1
ATOM 832 C C . TRP A 1 100 ? -2.788 -7.500 15.401 1.00 92.94 100 TRP A C 1
ATOM 834 O O . TRP A 1 100 ? -1.921 -6.627 15.369 1.00 92.94 100 TRP A O 1
ATOM 844 N N . GLN A 1 101 ? -3.988 -7.317 14.841 1.00 92.00 101 GLN A N 1
ATOM 845 C CA . GLN A 1 101 ? -4.406 -6.076 14.182 1.00 92.00 101 GLN A CA 1
ATOM 846 C C . GLN A 1 101 ? -4.919 -5.047 15.188 1.00 92.00 101 GLN A C 1
ATOM 848 O O . GLN A 1 101 ? -4.666 -3.853 15.039 1.00 92.00 101 GLN A O 1
ATOM 853 N N . ILE A 1 102 ? -5.653 -5.503 16.207 1.00 95.25 102 ILE A N 1
ATOM 854 C CA . ILE A 1 102 ? -6.425 -4.617 17.087 1.00 95.25 102 ILE A CA 1
ATOM 855 C C . ILE A 1 102 ? -5.852 -4.479 18.501 1.00 95.25 102 ILE A C 1
ATOM 857 O O . ILE A 1 102 ? -6.200 -3.521 19.188 1.00 95.25 102 ILE A O 1
ATOM 861 N N . ALA A 1 103 ? -4.956 -5.369 18.941 1.00 94.62 103 ALA A N 1
ATOM 862 C CA . ALA A 1 103 ? -4.432 -5.386 20.313 1.00 94.62 103 ALA A CA 1
ATOM 863 C C . ALA A 1 103 ? -3.686 -4.097 20.693 1.00 94.62 103 ALA A C 1
ATOM 865 O O . ALA A 1 103 ? -3.681 -3.693 21.853 1.00 94.62 103 ALA A O 1
ATOM 866 N N . SER A 1 104 ? -3.071 -3.428 19.712 1.00 94.19 104 SER A N 1
ATOM 867 C CA . SER A 1 104 ? -2.323 -2.182 19.930 1.00 94.19 104 SER A CA 1
ATOM 868 C C . SER A 1 104 ? -3.192 -0.916 19.948 1.00 94.19 104 SER A C 1
ATOM 870 O O . SER A 1 104 ? -2.675 0.176 20.201 1.00 94.19 104 SER A O 1
ATOM 872 N N . LEU A 1 105 ? -4.497 -1.033 19.672 1.00 95.31 105 LEU A N 1
ATOM 873 C CA . LEU A 1 105 ? -5.400 0.112 19.591 1.00 95.31 105 LEU A CA 1
ATOM 874 C C . LEU A 1 105 ? -5.686 0.698 20.974 1.00 95.31 105 LEU A C 1
ATOM 876 O O . LEU A 1 105 ? -6.019 -0.006 21.928 1.00 95.31 105 LEU A O 1
ATOM 880 N N . SER A 1 106 ? -5.645 2.027 21.073 1.00 95.12 106 SER A N 1
ATOM 881 C CA . SER A 1 106 ? -6.145 2.716 22.262 1.00 95.12 106 SER A CA 1
ATOM 882 C C . SER A 1 106 ? -7.652 2.495 22.441 1.00 95.12 106 SER A C 1
ATOM 884 O O . SER A 1 106 ? -8.388 2.317 21.471 1.00 95.12 106 SER A O 1
ATOM 886 N N . SER A 1 107 ? -8.173 2.633 23.666 1.00 93.50 107 SER A N 1
ATOM 887 C CA . SER A 1 107 ? -9.618 2.490 23.936 1.00 93.50 107 SER A CA 1
ATOM 888 C C . SER A 1 107 ? -10.489 3.403 23.056 1.00 93.50 107 SER A C 1
ATOM 890 O O . SER A 1 107 ? -11.614 3.046 22.691 1.00 93.50 107 SER A O 1
ATOM 892 N N . LYS A 1 108 ? -9.962 4.578 22.679 1.00 92.12 108 LYS A N 1
ATOM 893 C CA . LYS A 1 108 ? -10.612 5.504 21.742 1.00 92.12 108 LYS A CA 1
ATOM 894 C C . LYS A 1 108 ? -10.629 4.951 20.317 1.00 92.12 108 LYS A C 1
ATOM 896 O O . LYS A 1 108 ? -11.681 5.011 19.687 1.00 92.12 108 LYS A O 1
ATOM 901 N N . ALA A 1 109 ? -9.515 4.407 19.827 1.00 94.00 109 ALA A N 1
ATOM 902 C CA . ALA A 1 109 ? -9.440 3.785 18.507 1.00 94.00 109 ALA A CA 1
ATOM 903 C C . ALA A 1 109 ? -10.311 2.527 18.416 1.00 94.00 109 ALA A C 1
ATOM 905 O O . ALA A 1 109 ? -11.090 2.413 17.476 1.00 94.00 109 ALA A O 1
ATOM 906 N N . SER A 1 110 ? -10.314 1.661 19.433 1.00 94.75 110 SER A N 1
ATOM 907 C CA . SER A 1 110 ? -11.198 0.486 19.469 1.00 94.75 110 SER A CA 1
ATOM 908 C C . SER A 1 110 ? -12.679 0.876 19.484 1.00 94.75 110 SER A C 1
ATOM 910 O O . SER A 1 110 ? -13.507 0.236 18.840 1.00 94.75 110 SER A O 1
ATOM 912 N N . THR A 1 111 ? -13.038 1.957 20.186 1.00 92.69 111 THR A N 1
ATOM 913 C CA . THR A 1 111 ? -14.410 2.491 20.156 1.00 92.69 111 THR A CA 1
ATOM 914 C C . THR A 1 111 ? -14.761 3.052 18.783 1.00 92.69 111 THR A C 1
ATOM 916 O O . THR A 1 111 ? -15.849 2.784 18.279 1.00 92.69 111 THR A O 1
ATOM 919 N N . LEU A 1 112 ? -13.844 3.802 18.167 1.00 92.06 112 LEU A N 1
ATOM 920 C CA . LEU A 1 112 ? -14.026 4.352 16.828 1.00 92.06 112 LEU A CA 1
ATOM 921 C C . LEU A 1 112 ? -14.212 3.241 15.789 1.00 92.06 112 LEU A C 1
ATOM 923 O O . LEU A 1 112 ? -15.126 3.324 14.974 1.00 92.06 112 LEU A O 1
ATOM 927 N N . LEU A 1 113 ? -13.408 2.182 15.878 1.00 93.25 113 LEU A N 1
ATOM 928 C CA . LEU A 1 113 ? -13.469 1.019 15.002 1.00 93.25 113 LEU A CA 1
ATOM 929 C C . LEU A 1 113 ? -14.845 0.344 15.049 1.00 93.25 113 LEU A C 1
ATOM 931 O O . LEU A 1 113 ? -15.459 0.148 14.007 1.00 93.25 113 LEU A O 1
ATOM 935 N N . ARG A 1 114 ? -15.403 0.119 16.248 1.00 92.62 114 ARG A N 1
ATOM 936 C CA . ARG A 1 114 ? -16.773 -0.412 16.401 1.00 92.62 114 ARG A CA 1
ATOM 937 C C . ARG A 1 114 ? -17.841 0.479 15.764 1.00 92.62 114 ARG A C 1
ATOM 939 O O . ARG A 1 114 ? -18.862 -0.011 15.285 1.00 92.62 114 ARG A O 1
ATOM 946 N N . VAL A 1 115 ? -17.649 1.800 15.786 1.00 91.06 115 VAL A N 1
ATOM 947 C CA . VAL A 1 115 ? -18.577 2.725 15.122 1.00 91.06 115 VAL A CA 1
ATOM 948 C C . VAL A 1 115 ? -18.480 2.580 13.606 1.00 91.06 115 VAL A C 1
ATOM 950 O O . VAL A 1 115 ? -19.527 2.558 12.962 1.00 91.06 115 VAL A O 1
ATOM 953 N N . VAL A 1 116 ? -17.266 2.461 13.059 1.00 91.94 116 VAL A N 1
ATOM 954 C CA . VAL A 1 116 ? -17.042 2.208 11.628 1.00 91.94 116 VAL A CA 1
ATOM 955 C C . VAL A 1 116 ? -17.672 0.880 11.220 1.00 91.94 116 VAL A C 1
ATOM 957 O O . VAL A 1 116 ? -18.435 0.867 10.266 1.00 91.94 116 VAL A O 1
ATOM 960 N N . ASP A 1 117 ? -17.476 -0.194 11.985 1.00 91.88 117 ASP A N 1
ATOM 961 C CA . ASP A 1 117 ? -18.040 -1.518 11.671 1.00 91.88 117 ASP A CA 1
ATOM 962 C C . ASP A 1 117 ? -19.556 -1.496 11.538 1.00 91.88 117 ASP A C 1
ATOM 964 O O . ASP A 1 117 ? -20.125 -2.092 10.628 1.00 91.88 117 ASP A O 1
ATOM 968 N N . ARG A 1 118 ? -20.222 -0.763 12.432 1.00 91.88 118 ARG A N 1
ATOM 969 C CA . ARG A 1 118 ? -21.678 -0.642 12.416 1.00 91.88 118 ARG A CA 1
ATOM 970 C C . ARG A 1 118 ? -22.188 0.293 11.319 1.00 91.88 118 ARG A C 1
ATOM 972 O O . ARG A 1 118 ? -23.287 0.087 10.821 1.00 91.88 118 ARG A O 1
ATOM 979 N N . LYS A 1 119 ? -21.459 1.371 11.014 1.00 91.25 119 LYS A N 1
ATOM 980 C CA . LYS A 1 119 ? -21.913 2.423 10.084 1.00 91.25 119 LYS A CA 1
ATOM 981 C C . LYS A 1 119 ? -21.366 2.268 8.662 1.00 91.25 119 LYS A C 1
ATOM 983 O O . LYS A 1 119 ? -21.784 3.015 7.785 1.00 91.25 119 LYS A O 1
ATOM 988 N N . GLY A 1 120 ? -20.428 1.352 8.440 1.00 90.19 120 GLY A N 1
ATOM 989 C CA . GLY A 1 120 ? -19.651 1.211 7.206 1.00 90.19 120 GLY A CA 1
ATOM 990 C C . GLY A 1 120 ? -18.567 2.281 7.069 1.00 90.19 120 GLY A C 1
ATOM 991 O O . GLY A 1 120 ? -17.401 1.967 6.855 1.00 90.19 120 GLY A O 1
ATOM 992 N N . GLU A 1 121 ? -18.930 3.548 7.253 1.00 89.62 121 GLU A N 1
ATOM 993 C CA . GLU A 1 121 ? -18.006 4.675 7.187 1.00 89.62 121 GLU A CA 1
ATOM 994 C C . GLU A 1 121 ? -18.375 5.780 8.180 1.00 89.62 121 GLU A C 1
ATOM 996 O O . GLU A 1 121 ? -19.523 5.937 8.606 1.00 89.62 121 GLU A O 1
ATOM 1001 N N . ILE A 1 122 ? -17.375 6.576 8.554 1.00 88.00 122 ILE A N 1
ATOM 1002 C CA . ILE A 1 122 ? -17.563 7.825 9.290 1.00 88.00 122 ILE A CA 1
ATOM 1003 C C . ILE A 1 122 ? -16.618 8.875 8.727 1.00 88.00 122 ILE A C 1
ATOM 1005 O O . ILE A 1 122 ? -15.478 8.576 8.373 1.00 88.00 122 ILE A O 1
ATOM 1009 N N . ARG A 1 123 ? -17.055 10.132 8.726 1.00 86.00 123 ARG A N 1
ATOM 1010 C CA . ARG A 1 123 ? -16.158 11.250 8.445 1.00 86.00 123 ARG A CA 1
ATOM 1011 C C . ARG A 1 123 ? -15.682 11.885 9.739 1.00 86.00 123 ARG A C 1
ATOM 1013 O O . ARG A 1 123 ? -16.495 12.255 10.581 1.00 86.00 123 ARG A O 1
ATOM 1020 N N . THR A 1 124 ? -14.374 12.058 9.887 1.00 83.75 124 THR A N 1
ATOM 1021 C CA . THR A 1 124 ? -13.766 12.663 11.085 1.00 83.75 124 THR A CA 1
ATOM 1022 C C . THR A 1 124 ? -14.079 14.155 11.242 1.00 83.75 124 THR A C 1
ATOM 1024 O O . THR A 1 124 ? -13.900 14.701 12.330 1.00 83.75 124 THR A O 1
ATOM 1027 N N . ASP A 1 125 ? -14.583 14.802 10.188 1.00 82.06 125 ASP A N 1
ATOM 1028 C CA . ASP A 1 125 ? -15.009 16.204 10.152 1.00 82.06 125 ASP A CA 1
ATOM 1029 C C . ASP A 1 125 ? -16.526 16.408 10.361 1.00 82.06 125 ASP A C 1
ATOM 1031 O O . ASP A 1 125 ? -16.987 17.550 10.416 1.00 82.06 125 ASP A O 1
ATOM 1035 N N . ALA A 1 126 ? -17.313 15.335 10.521 1.00 78.44 126 ALA A N 1
ATOM 1036 C CA . ALA A 1 126 ? -18.764 15.440 10.664 1.00 78.44 126 ALA A CA 1
ATOM 1037 C C . ALA A 1 126 ? -19.193 16.081 12.001 1.00 78.44 126 ALA A C 1
ATOM 1039 O O . ALA A 1 126 ? -18.625 15.826 13.070 1.00 78.44 126 ALA A O 1
ATOM 1040 N N . LYS A 1 127 ? -20.257 16.897 11.954 1.00 68.44 127 LYS A N 1
ATOM 1041 C CA . LYS A 1 127 ? -20.898 17.468 13.152 1.00 68.44 127 LYS A CA 1
ATOM 1042 C C . LYS A 1 127 ? -21.450 16.335 14.037 1.00 68.44 127 LYS A C 1
ATOM 1044 O O . LYS A 1 127 ? -22.091 15.421 13.533 1.00 68.44 127 LYS A O 1
ATOM 1049 N N . GLY A 1 128 ? -21.207 16.398 15.350 1.00 65.62 128 GLY A N 1
ATOM 1050 C CA . GLY A 1 128 ? -21.706 15.418 16.332 1.00 65.62 128 GLY A CA 1
ATOM 1051 C C . GLY A 1 128 ? -20.712 14.329 16.762 1.00 65.62 128 GLY A C 1
ATOM 1052 O O . GLY A 1 128 ? -20.979 13.614 17.723 1.00 65.62 128 GLY A O 1
ATOM 1053 N N . LEU A 1 129 ? -19.538 14.223 16.129 1.00 66.62 129 LEU A N 1
ATOM 1054 C CA . LEU A 1 129 ? -18.427 13.429 16.668 1.00 66.62 129 LEU A CA 1
ATOM 1055 C C . LEU A 1 129 ? -17.689 14.237 17.743 1.00 66.62 129 LEU A C 1
ATOM 1057 O O . LEU A 1 129 ? -17.356 15.405 17.529 1.00 66.62 129 LEU A O 1
ATOM 1061 N N . LEU A 1 130 ? -17.406 13.621 18.897 1.00 60.81 130 LEU A N 1
ATOM 1062 C CA . LEU A 1 130 ? -16.545 14.202 19.933 1.00 60.81 130 LEU A CA 1
ATOM 1063 C C . LEU A 1 130 ? -15.172 14.528 19.324 1.00 60.81 130 LEU A C 1
ATOM 1065 O O . LEU A 1 130 ? -14.310 13.664 19.210 1.00 60.81 130 LEU A O 1
ATOM 1069 N N . LYS A 1 131 ? -14.955 15.787 18.924 1.00 64.75 131 LYS A N 1
ATOM 1070 C CA . LYS A 1 131 ? -13.771 16.212 18.152 1.00 64.75 131 LYS A CA 1
ATOM 1071 C C . LYS A 1 131 ? -12.441 15.906 18.855 1.00 64.75 131 LYS A C 1
ATOM 1073 O O . LYS A 1 131 ? -11.410 15.726 18.207 1.00 64.75 131 LYS A O 1
ATOM 1078 N N . ARG A 1 132 ? -12.439 15.842 20.191 1.00 69.75 132 ARG A N 1
ATOM 1079 C CA . ARG A 1 132 ? -11.218 15.713 20.994 1.00 69.75 132 ARG A CA 1
ATOM 1080 C C . ARG A 1 132 ? -10.683 14.276 20.991 1.00 69.75 132 ARG A C 1
ATOM 1082 O O . ARG A 1 132 ? -11.100 13.424 21.771 1.00 69.75 132 ARG A O 1
ATOM 1089 N N . GLY A 1 133 ? -9.681 14.031 20.149 1.00 74.81 133 GLY A N 1
ATOM 1090 C CA . GLY A 1 133 ? -8.938 12.766 20.087 1.00 74.81 133 GLY A CA 1
ATOM 1091 C C . GLY A 1 133 ? -9.356 11.825 18.956 1.00 74.81 133 GLY A C 1
ATOM 1092 O O . GLY A 1 133 ? -8.618 10.882 18.689 1.00 74.81 133 GLY A O 1
ATOM 1093 N N . VAL A 1 134 ? -10.452 12.116 18.243 1.00 83.00 134 VAL A N 1
ATOM 1094 C CA . VAL A 1 134 ? -10.856 11.378 17.031 1.00 83.00 134 VAL A CA 1
ATOM 1095 C C . VAL A 1 134 ? -9.771 11.397 15.948 1.00 83.00 134 VAL A C 1
ATOM 1097 O O . VAL A 1 134 ? -9.485 10.327 15.427 1.00 83.00 134 VAL A O 1
ATOM 1100 N N . PRO A 1 135 ? -9.073 12.517 15.652 1.00 86.69 135 PRO A N 1
ATOM 1101 C CA . PRO A 1 135 ? -8.002 12.495 14.652 1.00 86.69 135 PRO A CA 1
ATOM 1102 C C . PRO A 1 135 ? -6.843 11.556 15.010 1.00 86.69 135 PRO A C 1
ATOM 1104 O O . PRO A 1 135 ? -6.281 10.903 14.137 1.00 86.69 135 PRO A O 1
ATOM 1107 N N . LYS A 1 136 ? -6.484 11.465 16.298 1.00 89.69 136 LYS A N 1
ATOM 1108 C CA . LYS A 1 136 ? -5.432 10.548 16.762 1.00 89.69 136 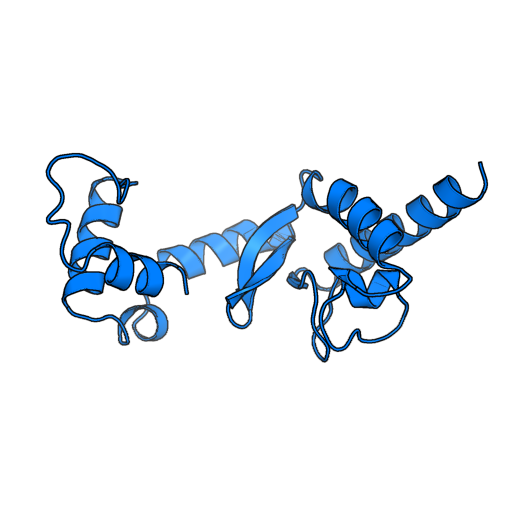LYS A CA 1
ATOM 1109 C C . LYS A 1 136 ? -5.896 9.093 16.661 1.00 89.69 136 LYS A C 1
ATOM 1111 O O . LYS A 1 136 ? -5.165 8.275 16.123 1.00 89.69 136 LYS A O 1
ATOM 1116 N N . ALA A 1 137 ? -7.118 8.812 17.112 1.00 90.69 137 ALA A N 1
ATOM 1117 C CA . ALA A 1 137 ? -7.725 7.489 17.020 1.00 90.69 137 ALA A CA 1
ATOM 1118 C C . ALA A 1 137 ? -7.888 7.026 15.561 1.00 90.69 137 ALA A C 1
ATOM 1120 O O . ALA A 1 137 ? -7.579 5.885 15.252 1.00 90.69 137 ALA A O 1
ATOM 1121 N N . ALA A 1 138 ? -8.296 7.911 14.647 1.00 90.38 138 ALA A N 1
ATOM 1122 C CA . ALA A 1 138 ? -8.405 7.605 13.221 1.00 90.38 138 ALA A CA 1
ATOM 1123 C C . ALA A 1 138 ? -7.047 7.218 12.618 1.00 90.38 138 ALA A C 1
ATOM 1125 O O . ALA A 1 138 ? -6.950 6.203 11.940 1.00 90.38 138 ALA A O 1
ATOM 1126 N N . ARG A 1 139 ? -5.972 7.945 12.958 1.00 89.19 139 ARG A N 1
ATOM 1127 C CA . ARG A 1 139 ? -4.605 7.592 12.536 1.00 89.19 139 ARG A CA 1
ATOM 1128 C C . ARG A 1 139 ? -4.132 6.231 13.048 1.00 89.19 139 ARG A C 1
ATOM 1130 O O . ARG A 1 139 ? -3.226 5.664 12.451 1.00 89.19 139 ARG A O 1
ATOM 1137 N N . GLU A 1 140 ? -4.672 5.730 14.159 1.00 91.25 140 GLU A N 1
ATOM 1138 C CA . GLU A 1 140 ? -4.379 4.369 14.634 1.00 91.25 140 GLU A CA 1
ATOM 1139 C C . GLU A 1 140 ? -5.058 3.306 13.756 1.00 91.25 140 GLU A C 1
ATOM 1141 O O . GLU A 1 140 ? -4.483 2.240 13.582 1.00 91.25 140 GLU A O 1
ATOM 1146 N N . LEU A 1 141 ? -6.215 3.614 13.153 1.00 89.12 141 LEU A N 1
ATOM 1147 C CA . LEU A 1 141 ? -6.942 2.721 12.236 1.00 89.12 141 LEU A CA 1
ATOM 1148 C C . LEU A 1 141 ? -6.413 2.753 10.790 1.00 89.12 141 LEU A C 1
ATOM 1150 O O . LEU A 1 141 ? -6.754 1.889 9.993 1.00 89.12 141 LEU A O 1
ATOM 1154 N N . GLU A 1 142 ? -5.607 3.756 10.435 1.00 82.50 142 GLU A N 1
ATOM 1155 C CA . GLU A 1 142 ? -4.985 3.903 9.107 1.00 82.50 142 GLU A CA 1
ATOM 1156 C C . GLU A 1 142 ? -3.667 3.115 8.947 1.00 82.50 142 GLU A C 1
ATOM 1158 O O . GLU A 1 142 ? -2.993 3.257 7.918 1.00 82.50 142 GLU A O 1
ATOM 1163 N N . LYS A 1 143 ? -3.249 2.378 9.982 1.00 69.88 143 LYS A N 1
ATOM 1164 C CA . LYS A 1 143 ? -1.961 1.675 10.036 1.00 69.88 143 LYS A CA 1
ATOM 1165 C C . LYS A 1 143 ? -2.014 0.277 9.443 1.00 69.88 143 LYS A C 1
ATOM 1167 O O . LYS A 1 143 ? -3.026 -0.418 9.656 1.00 69.88 143 LYS A O 1
#

Secondary structure (DSSP, 8-state):
-HHHHHHHHHHHHHHHHHHHHSEEESS-SSS-BHHHHHHTSPPPS-GGGSTTHHHHHHHHHHHTTSTTEEEEE-GGGSEEEEEGGGHHHHHHHHHS--HHHHTT--HHHHHHHHHHHHHS---TTSTTS-TTTHHHHHHHHT-

Foldseek 3Di:
DVVVVVLVVLLVVVVVVCVVVQKAFCADQPGHHSLCSQVVHHDDDDLCPPPCNVSSCVSCVVNCPDPQWDWAQDVVRGTMTGGNVCVVVVVCVLPVPDCVLPVPADPLLVVVVVVCVVPVDDDLPDPPPPVPCSVVSVVSSRD

Radius of gyration: 18.43 Å; chains: 1; bounding box: 40×30×54 Å